Protein AF-A0AA90NQC9-F1 (afdb_monomer)

Solvent-accessible surface area (backbone atoms only — not comparable to full-atom values): 4596 Å² total; per-residue (Å²): 112,33,74,61,19,54,52,38,29,67,76,66,71,57,82,75,52,72,72,55,50,52,52,51,51,54,50,39,54,52,39,35,77,72,69,27,44,27,29,42,38,37,41,80,67,29,32,33,39,31,30,38,74,74,73,30,40,54,40,47,45,46,38,74,64,48,75,78,57,87,88,75,88,58,70,38,77,47,81,62,65,129

Radius of gyration: 11.64 Å; Cα contacts (8 Å, |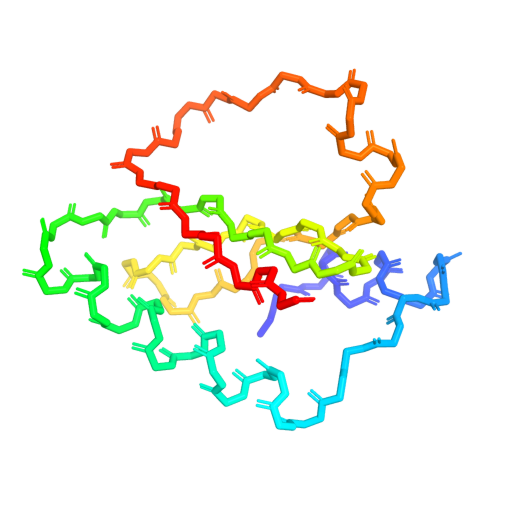Δi|>4): 136; chains: 1; bounding box: 27×25×26 Å

pLDDT: mean 88.24, std 7.75, range [58.16, 96.81]

InterPro domains:
  IPR013367 Flagellar, putative [PF12611] (57-79)
  IPR013367 Flagellar, putative [TIGR02530] (1-80)

Structure (mmCIF, N/CA/C/O backbone):
data_AF-A0AA90NQC9-F1
#
_entry.id   AF-A0AA90NQC9-F1
#
loop_
_atom_site.group_PDB
_atom_site.id
_atom_site.type_symbol
_atom_site.label_atom_id
_atom_site.label_alt_id
_atom_site.label_comp_id
_atom_site.label_asym_id
_atom_site.label_entity_id
_atom_site.label_seq_id
_atom_site.pdbx_PDB_ins_code
_atom_site.Cartn_x
_atom_site.Cartn_y
_atom_site.Cartn_z
_atom_site.occupancy
_atom_site.B_iso_or_equiv
_atom_site.auth_seq_id
_atom_site.auth_comp_id
_atom_site.auth_asym_id
_atom_site.auth_atom_id
_atom_site.pdbx_PDB_model_num
ATOM 1 N N . MET A 1 1 ? 5.935 5.784 5.254 1.00 70.62 1 MET A N 1
ATOM 2 C CA . MET A 1 1 ? 4.663 6.392 4.786 1.00 70.62 1 MET A CA 1
ATOM 3 C C . MET A 1 1 ? 4.861 7.860 4.428 1.00 70.62 1 MET A C 1
ATOM 5 O O . MET A 1 1 ? 5.804 8.469 4.921 1.00 70.62 1 MET A O 1
ATOM 9 N N . SER A 1 2 ? 4.012 8.435 3.569 1.00 78.38 2 SER A N 1
ATOM 10 C CA . SER A 1 2 ? 3.963 9.886 3.329 1.00 78.38 2 SER A CA 1
ATOM 11 C C . SER A 1 2 ? 3.210 10.629 4.450 1.00 78.38 2 SER A C 1
ATOM 13 O O . SER A 1 2 ? 2.393 10.034 5.152 1.00 78.38 2 SER A O 1
ATOM 15 N N . LYS A 1 3 ? 3.438 11.946 4.582 1.00 78.19 3 LYS A N 1
ATOM 16 C CA . LYS A 1 3 ? 2.645 12.813 5.479 1.00 78.19 3 LYS A CA 1
ATOM 17 C C . LYS A 1 3 ? 1.157 12.823 5.101 1.00 78.19 3 LYS A C 1
ATOM 19 O O . LYS A 1 3 ? 0.305 12.864 5.979 1.00 78.19 3 LYS A O 1
ATOM 24 N N . HIS A 1 4 ? 0.849 12.750 3.803 1.00 73.69 4 HIS A N 1
ATOM 25 C CA . HIS A 1 4 ? -0.529 12.708 3.311 1.00 73.69 4 HIS A CA 1
ATOM 26 C C . HIS A 1 4 ? -1.236 11.412 3.730 1.00 73.69 4 HIS A C 1
ATOM 28 O O . HIS A 1 4 ? -2.360 11.457 4.212 1.00 73.69 4 HIS A O 1
ATOM 34 N N . ALA A 1 5 ? -0.547 10.272 3.634 1.00 72.00 5 ALA A N 1
ATOM 35 C CA . ALA A 1 5 ? -1.065 8.976 4.062 1.00 72.00 5 ALA A CA 1
ATOM 36 C C . ALA A 1 5 ? -1.384 8.948 5.566 1.00 72.00 5 ALA A C 1
ATOM 38 O O . ALA A 1 5 ? -2.469 8.526 5.949 1.00 72.00 5 ALA A O 1
ATOM 39 N N . GLN A 1 6 ? -0.483 9.464 6.410 1.00 77.19 6 GLN A N 1
ATOM 40 C CA . GLN A 1 6 ? -0.706 9.538 7.861 1.00 77.19 6 GLN A CA 1
ATOM 41 C C . GLN A 1 6 ? -1.904 10.426 8.221 1.00 77.19 6 GLN A C 1
ATOM 43 O O . GLN A 1 6 ? -2.735 10.041 9.041 1.00 77.19 6 GLN A O 1
ATOM 48 N N . LEU A 1 7 ? -2.024 11.590 7.570 1.00 77.12 7 LEU A N 1
ATOM 49 C CA . LEU A 1 7 ? -3.151 12.496 7.780 1.00 77.12 7 LEU A CA 1
ATOM 50 C C . LEU A 1 7 ? -4.482 11.836 7.393 1.00 77.12 7 LEU A C 1
ATOM 52 O O . LEU A 1 7 ? -5.452 11.941 8.135 1.00 77.12 7 LEU A O 1
ATOM 56 N N . ARG A 1 8 ? -4.525 11.123 6.260 1.00 74.44 8 ARG A N 1
ATOM 57 C CA . ARG A 1 8 ? -5.737 10.436 5.790 1.00 74.44 8 ARG A CA 1
ATOM 58 C C . ARG A 1 8 ? -6.165 9.298 6.709 1.00 74.44 8 ARG A C 1
ATOM 60 O O . ARG A 1 8 ? -7.350 9.209 7.014 1.00 74.44 8 ARG A O 1
ATOM 67 N N . MET A 1 9 ? -5.218 8.490 7.189 1.00 78.94 9 MET A N 1
ATOM 68 C CA . MET A 1 9 ? -5.513 7.429 8.158 1.00 78.94 9 MET A CA 1
ATOM 69 C C . MET A 1 9 ? -6.145 7.998 9.432 1.00 78.94 9 MET A C 1
ATOM 71 O O . MET A 1 9 ? -7.168 7.493 9.882 1.00 78.94 9 MET A O 1
ATOM 75 N N . SER A 1 10 ? -5.592 9.098 9.959 1.00 76.19 10 SER A N 1
ATOM 76 C CA . SER A 1 10 ? -6.127 9.755 11.156 1.00 76.19 10 SER A CA 1
ATOM 77 C C . SER A 1 10 ? -7.488 10.420 10.923 1.00 76.19 10 SER A C 1
ATOM 79 O O . SER A 1 10 ? -8.346 10.345 11.794 1.00 76.19 10 SER A O 1
ATOM 81 N N . GLN A 1 11 ? -7.711 11.053 9.766 1.00 77.44 11 GLN A N 1
ATOM 82 C CA . GLN A 1 11 ? -8.974 11.741 9.459 1.00 77.44 11 GLN A CA 1
ATOM 83 C C . GLN A 1 11 ? -10.155 10.790 9.248 1.00 77.44 11 GLN A C 1
ATOM 85 O O . GLN A 1 11 ? -11.296 11.189 9.459 1.00 77.44 11 GLN A O 1
ATOM 90 N N . ARG A 1 12 ? -9.891 9.567 8.782 1.00 70.88 12 ARG A N 1
ATOM 91 C CA . ARG A 1 12 ? -10.923 8.595 8.392 1.00 70.88 12 ARG A CA 1
ATOM 92 C C . ARG A 1 12 ? -10.996 7.381 9.314 1.00 70.88 12 ARG A C 1
ATOM 94 O O . ARG A 1 12 ? -11.709 6.440 9.003 1.00 70.88 12 ARG A O 1
ATOM 101 N N . ASN A 1 13 ? -10.257 7.402 10.424 1.00 76.56 13 ASN A N 1
ATOM 102 C CA . ASN A 1 13 ? -10.167 6.295 11.376 1.00 76.56 13 ASN A CA 1
ATOM 103 C C . ASN A 1 13 ? -9.844 4.943 10.704 1.00 76.56 13 ASN A C 1
ATOM 105 O O . ASN A 1 13 ? -10.366 3.900 11.089 1.00 76.56 13 ASN A O 1
ATOM 109 N N . ILE A 1 14 ? -8.998 4.978 9.666 1.00 79.12 14 ILE A N 1
ATOM 110 C CA . ILE A 1 14 ? -8.597 3.781 8.922 1.00 79.12 14 ILE A CA 1
ATOM 111 C C . ILE A 1 14 ? -7.519 3.073 9.736 1.00 79.12 14 ILE A C 1
ATOM 113 O O . ILE A 1 14 ? -6.362 3.505 9.775 1.00 79.12 14 ILE A O 1
ATOM 117 N N . GLU A 1 15 ? -7.899 1.968 10.366 1.00 78.88 15 GLU A N 1
ATOM 118 C CA . GLU A 1 15 ? -6.985 1.115 11.114 1.00 78.88 15 GLU A CA 1
ATOM 119 C C . GLU A 1 15 ? -6.464 -0.017 10.228 1.00 78.88 15 GLU A C 1
ATOM 121 O O . GLU A 1 15 ? -7.199 -0.894 9.777 1.00 78.88 15 GLU A O 1
ATOM 126 N N . ILE A 1 16 ? -5.154 -0.006 9.986 1.00 82.12 16 ILE A N 1
ATOM 127 C CA . ILE A 1 16 ? -4.452 -1.108 9.330 1.00 82.12 16 ILE A CA 1
ATOM 128 C C . ILE A 1 16 ? -3.597 -1.786 10.392 1.00 82.12 16 ILE A C 1
ATOM 130 O O . ILE A 1 16 ? -2.696 -1.166 10.962 1.00 82.12 16 ILE A O 1
ATOM 134 N N . THR A 1 17 ? -3.884 -3.062 10.646 1.00 85.81 17 THR A N 1
ATOM 135 C CA . THR A 1 17 ? -3.141 -3.856 11.629 1.00 85.81 17 THR A CA 1
ATOM 136 C C . THR A 1 17 ? -1.667 -4.000 11.225 1.00 85.81 17 THR A C 1
ATOM 138 O O . THR A 1 17 ? -1.358 -4.000 10.027 1.00 85.81 17 THR A O 1
ATOM 141 N N . PRO A 1 18 ? -0.741 -4.172 12.185 1.00 86.06 18 PRO A N 1
ATOM 142 C CA . PRO A 1 18 ? 0.663 -4.457 11.880 1.00 86.06 18 PRO A CA 1
ATOM 143 C C . PRO A 1 18 ? 0.839 -5.650 10.927 1.00 86.06 18 PRO A C 1
ATOM 145 O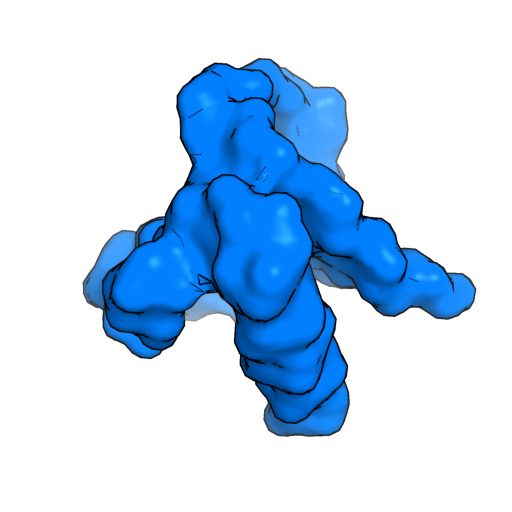 O . PRO A 1 18 ? 1.604 -5.578 9.973 1.00 86.06 18 PRO A O 1
ATOM 148 N N . GLN A 1 19 ? 0.045 -6.708 11.103 1.00 88.19 19 GLN A N 1
ATOM 149 C CA . GLN A 1 19 ? 0.084 -7.904 10.261 1.00 88.19 19 GLN A CA 1
ATOM 150 C C . GLN A 1 19 ? -0.334 -7.609 8.815 1.00 88.19 19 GLN A C 1
ATOM 152 O O . GLN A 1 19 ? 0.197 -8.195 7.871 1.00 88.19 19 GLN A O 1
ATOM 157 N N . THR A 1 20 ? -1.300 -6.709 8.619 1.00 87.31 20 THR A N 1
ATOM 158 C CA . THR A 1 20 ? -1.688 -6.254 7.280 1.00 87.31 20 THR A CA 1
ATOM 159 C C . THR A 1 20 ? -0.586 -5.395 6.661 1.00 87.31 20 THR A C 1
ATOM 161 O O . THR A 1 20 ? -0.311 -5.540 5.471 1.00 87.31 20 THR A O 1
ATOM 164 N N . TRP A 1 21 ? 0.097 -4.558 7.450 1.00 88.75 21 TRP A N 1
ATOM 165 C CA . TRP A 1 21 ? 1.254 -3.790 6.979 1.00 88.75 21 TRP A CA 1
ATOM 166 C C . TRP A 1 21 ? 2.398 -4.673 6.488 1.00 88.75 21 TRP A C 1
ATOM 168 O O . TRP A 1 21 ? 2.957 -4.386 5.428 1.00 88.75 21 TRP A O 1
ATOM 178 N N . ASP A 1 22 ? 2.698 -5.757 7.199 1.00 90.88 22 ASP A N 1
ATOM 179 C CA . ASP A 1 22 ? 3.737 -6.706 6.794 1.00 90.88 22 ASP A CA 1
ATOM 180 C C . ASP A 1 22 ? 3.389 -7.358 5.447 1.00 90.88 22 ASP A C 1
ATOM 182 O O . ASP A 1 22 ? 4.190 -7.337 4.513 1.00 90.88 22 ASP A O 1
ATOM 186 N N . LYS A 1 23 ? 2.140 -7.814 5.277 1.00 91.62 23 LYS A N 1
ATOM 187 C CA . LYS A 1 23 ? 1.658 -8.359 3.993 1.00 91.62 23 LYS A CA 1
ATOM 188 C C . LYS A 1 23 ? 1.737 -7.343 2.855 1.00 91.62 23 LYS A C 1
ATOM 190 O O . LYS A 1 23 ? 2.122 -7.697 1.740 1.00 91.62 23 LYS A O 1
ATOM 195 N N . ILE A 1 24 ? 1.361 -6.090 3.120 1.00 91.19 24 ILE A N 1
ATOM 196 C CA . ILE A 1 24 ? 1.465 -4.993 2.151 1.00 91.19 24 ILE A CA 1
ATOM 197 C C . ILE A 1 24 ? 2.927 -4.808 1.732 1.00 91.19 24 ILE A C 1
ATOM 199 O O . ILE A 1 24 ? 3.207 -4.696 0.539 1.00 91.19 24 ILE A O 1
ATOM 203 N N . ALA A 1 25 ? 3.859 -4.793 2.688 1.00 91.50 25 ALA A N 1
ATOM 204 C CA . ALA A 1 25 ? 5.283 -4.628 2.418 1.00 91.50 25 ALA A CA 1
ATOM 205 C C . ALA A 1 25 ? 5.846 -5.792 1.590 1.00 91.50 25 ALA A C 1
ATOM 207 O O . ALA A 1 25 ? 6.526 -5.563 0.586 1.00 91.50 25 ALA A O 1
ATOM 208 N N . ASP A 1 26 ? 5.511 -7.029 1.952 1.00 93.81 26 ASP A N 1
ATOM 209 C CA . ASP A 1 26 ? 5.945 -8.228 1.235 1.00 93.81 26 ASP A CA 1
ATOM 210 C C . ASP A 1 26 ? 5.455 -8.230 -0.214 1.00 93.81 26 ASP A C 1
ATOM 212 O O . ASP A 1 26 ? 6.236 -8.446 -1.149 1.00 93.81 26 ASP A O 1
ATOM 216 N N . LYS A 1 27 ? 4.174 -7.913 -0.424 1.00 93.50 27 LYS A N 1
ATOM 217 C CA . LYS A 1 27 ? 3.573 -7.875 -1.761 1.00 93.50 27 LYS A CA 1
ATOM 218 C C . LYS A 1 27 ? 4.041 -6.688 -2.592 1.00 93.50 27 LYS A C 1
ATOM 220 O O . LYS A 1 27 ? 4.271 -6.846 -3.789 1.00 93.50 27 LYS A O 1
ATOM 225 N N . ALA A 1 28 ? 4.292 -5.535 -1.976 1.00 92.69 28 ALA A N 1
ATOM 226 C CA . ALA A 1 28 ? 4.932 -4.408 -2.649 1.00 92.69 28 ALA A CA 1
ATOM 227 C C . ALA A 1 28 ? 6.361 -4.756 -3.109 1.00 92.69 28 ALA A C 1
ATOM 229 O O . ALA A 1 28 ? 6.756 -4.398 -4.221 1.00 92.6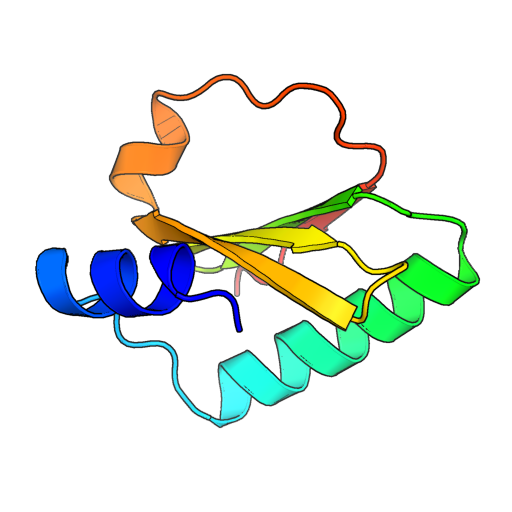9 28 ALA A O 1
ATOM 230 N N . ASN A 1 29 ? 7.125 -5.492 -2.295 1.00 93.88 29 ASN A N 1
ATOM 231 C CA . ASN A 1 29 ? 8.459 -5.973 -2.663 1.00 93.88 29 ASN A CA 1
ATOM 232 C C . ASN A 1 29 ? 8.414 -7.003 -3.800 1.00 93.88 29 ASN A C 1
ATOM 234 O O . ASN A 1 29 ? 9.278 -6.990 -4.676 1.00 93.88 29 ASN A O 1
ATOM 238 N N . GLU A 1 30 ? 7.419 -7.889 -3.805 1.00 94.81 30 GLU A N 1
ATOM 239 C CA . GLU A 1 30 ? 7.178 -8.822 -4.908 1.00 94.81 30 GLU A CA 1
ATOM 240 C C . GLU A 1 30 ? 6.860 -8.084 -6.211 1.00 94.81 30 GLU A C 1
ATOM 242 O O . GLU A 1 30 ? 7.553 -8.275 -7.211 1.00 94.81 30 GLU A O 1
ATOM 247 N N . ALA A 1 31 ? 5.908 -7.152 -6.174 1.00 94.62 31 ALA A N 1
ATOM 248 C CA . ALA A 1 31 ? 5.535 -6.339 -7.325 1.00 94.62 31 ALA A CA 1
ATOM 249 C C . ALA A 1 31 ? 6.715 -5.510 -7.863 1.00 94.62 31 ALA A C 1
ATOM 251 O O . ALA A 1 31 ? 6.896 -5.400 -9.076 1.00 94.62 31 ALA A O 1
ATOM 252 N N . LYS A 1 32 ? 7.586 -5.001 -6.979 1.00 95.31 32 LYS A N 1
ATOM 253 C CA . LYS A 1 32 ? 8.829 -4.322 -7.372 1.00 95.31 32 LYS A CA 1
ATOM 254 C C . LYS A 1 32 ? 9.731 -5.209 -8.231 1.00 95.31 32 LYS A C 1
ATOM 256 O O . LYS A 1 32 ? 10.259 -4.743 -9.238 1.00 95.31 32 LYS A O 1
ATOM 261 N N . ARG A 1 33 ? 9.904 -6.484 -7.857 1.00 95.75 33 ARG A N 1
ATOM 262 C CA . ARG A 1 33 ? 10.709 -7.449 -8.633 1.00 95.75 33 ARG A CA 1
ATOM 263 C C . ARG A 1 33 ? 10.097 -7.747 -10.001 1.00 95.75 33 ARG A C 1
ATOM 265 O O . ARG A 1 33 ? 10.828 -8.073 -10.926 1.00 95.75 33 ARG A O 1
ATOM 272 N N . MET A 1 34 ? 8.782 -7.590 -10.133 1.00 95.06 34 MET A N 1
ATOM 273 C CA . MET A 1 34 ? 8.050 -7.736 -11.394 1.00 95.06 34 MET A CA 1
ATOM 274 C C . MET A 1 34 ? 8.045 -6.458 -12.253 1.00 95.06 34 MET A C 1
ATOM 276 O O . MET A 1 34 ? 7.439 -6.447 -13.319 1.00 95.06 34 MET A O 1
ATOM 280 N N . GLY A 1 35 ? 8.703 -5.378 -11.815 1.00 95.06 35 GLY A N 1
ATOM 281 C CA . GLY A 1 35 ? 8.763 -4.113 -12.555 1.00 95.06 35 GLY A CA 1
ATOM 282 C C . GLY A 1 35 ? 7.575 -3.173 -12.323 1.00 95.06 35 GLY A C 1
ATOM 283 O O . GLY A 1 35 ? 7.457 -2.153 -13.005 1.00 95.06 35 GLY A O 1
ATOM 284 N N . VAL A 1 36 ? 6.708 -3.460 -11.347 1.00 96.81 36 VAL A N 1
ATOM 285 C CA . VAL A 1 36 ? 5.695 -2.497 -10.893 1.00 96.81 36 VAL A CA 1
ATOM 286 C C . VAL A 1 36 ? 6.413 -1.338 -10.208 1.00 96.81 36 VAL A C 1
ATOM 288 O O . VAL A 1 36 ? 7.308 -1.566 -9.392 1.00 96.81 36 VAL A O 1
ATOM 291 N N . ILE A 1 37 ? 6.033 -0.105 -10.546 1.00 95.06 37 ILE A N 1
ATOM 292 C CA . ILE A 1 37 ? 6.627 1.150 -10.050 1.00 95.06 37 ILE A CA 1
ATOM 293 C C . ILE A 1 37 ? 5.625 1.876 -9.149 1.00 95.06 37 ILE A C 1
ATOM 295 O O . ILE A 1 37 ? 5.995 2.354 -8.075 1.00 95.06 37 ILE A O 1
ATOM 299 N N . GLU A 1 38 ? 4.366 1.919 -9.585 1.00 95.88 38 GLU A N 1
ATOM 300 C CA . GLU A 1 38 ? 3.238 2.504 -8.870 1.00 95.88 38 GLU A CA 1
ATOM 301 C C . GLU A 1 38 ? 2.122 1.465 -8.797 1.00 95.88 38 GLU A C 1
ATOM 303 O O . GLU A 1 38 ? 1.642 0.967 -9.821 1.00 95.88 38 GLU A O 1
ATOM 308 N N . SER A 1 39 ? 1.735 1.119 -7.571 1.00 95.75 39 SER A N 1
ATOM 309 C CA . SER A 1 39 ? 0.773 0.060 -7.309 1.00 95.75 39 SER A CA 1
ATOM 310 C C . SER A 1 39 ? -0.456 0.555 -6.565 1.00 95.75 39 SER A C 1
ATOM 312 O O . SER A 1 39 ? -0.340 1.321 -5.607 1.00 95.75 39 SER A O 1
ATOM 314 N N . LEU A 1 40 ? -1.622 0.063 -6.984 1.00 95.62 40 LEU A N 1
ATOM 315 C CA . LEU A 1 40 ? -2.846 0.107 -6.196 1.00 95.62 40 LEU A CA 1
ATOM 316 C C . LEU A 1 40 ? -2.943 -1.183 -5.381 1.00 95.62 40 LEU A C 1
ATOM 318 O O . LEU A 1 40 ? -3.030 -2.273 -5.945 1.00 95.62 40 LEU A O 1
ATOM 322 N N . ILE A 1 41 ? -2.928 -1.059 -4.061 1.00 94.69 41 ILE A N 1
ATOM 323 C CA . ILE A 1 41 ? -3.091 -2.178 -3.138 1.00 94.69 41 ILE A CA 1
ATOM 324 C C . ILE A 1 41 ? -4.458 -2.066 -2.495 1.00 94.69 41 ILE A C 1
ATOM 326 O O . ILE A 1 41 ? -4.784 -1.055 -1.885 1.00 94.69 41 ILE A O 1
ATOM 330 N N . ILE A 1 42 ? -5.245 -3.115 -2.637 1.00 93.44 42 ILE A N 1
ATOM 331 C CA . ILE A 1 42 ? -6.600 -3.217 -2.128 1.00 93.44 42 ILE A CA 1
ATOM 332 C C . ILE A 1 42 ? -6.599 -4.191 -0.951 1.00 93.44 42 ILE A C 1
ATOM 334 O O . ILE A 1 42 ? -6.106 -5.308 -1.086 1.00 93.44 42 ILE A O 1
ATOM 338 N N . THR A 1 43 ? -7.152 -3.777 0.182 1.00 91.44 43 THR A N 1
ATOM 339 C CA . THR A 1 43 ? -7.433 -4.615 1.354 1.00 91.44 43 THR A CA 1
ATOM 340 C C . THR A 1 43 ? -8.928 -4.570 1.667 1.00 91.44 43 THR A C 1
ATOM 342 O O . THR A 1 43 ? -9.651 -3.770 1.070 1.00 91.44 43 THR A O 1
ATOM 345 N N . ASP A 1 44 ? -9.371 -5.368 2.639 1.00 88.00 44 ASP A N 1
ATOM 346 C CA . ASP A 1 44 ? -10.768 -5.411 3.091 1.00 88.00 44 ASP A CA 1
ATOM 347 C C . ASP A 1 44 ? -11.304 -4.009 3.453 1.00 88.00 44 ASP A C 1
ATOM 349 O O . ASP A 1 44 ? -12.413 -3.638 3.082 1.00 88.00 44 ASP A O 1
ATOM 353 N N . ASN A 1 45 ? -10.478 -3.195 4.124 1.00 87.88 45 ASN A N 1
ATOM 354 C CA . ASN A 1 45 ? -10.900 -1.916 4.713 1.00 87.88 45 ASN A CA 1
ATOM 355 C C . ASN A 1 45 ? -10.297 -0.681 4.026 1.00 87.88 45 ASN A C 1
ATOM 357 O O . ASN A 1 45 ? -10.656 0.446 4.356 1.00 87.88 45 ASN A O 1
ATOM 361 N N . ALA A 1 46 ? -9.335 -0.845 3.115 1.00 91.19 46 ALA A N 1
ATOM 362 C CA . ALA A 1 46 ? -8.618 0.292 2.551 1.00 91.19 46 ALA A CA 1
ATOM 363 C C . ALA A 1 46 ? -8.109 0.040 1.134 1.00 91.19 46 ALA A C 1
ATOM 365 O O . ALA A 1 46 ? -7.825 -1.084 0.724 1.00 91.19 46 ALA A O 1
ATOM 366 N N . ALA A 1 47 ? -7.894 1.129 0.404 1.00 93.31 47 ALA A N 1
ATOM 367 C CA . ALA A 1 47 ? -7.050 1.134 -0.777 1.00 93.31 47 ALA A CA 1
ATOM 368 C C . ALA A 1 47 ? -5.825 2.026 -0.545 1.00 93.31 47 ALA A C 1
ATOM 370 O O . ALA A 1 47 ? -5.902 3.111 0.037 1.00 93.31 47 ALA A O 1
ATOM 371 N N . LEU A 1 48 ? -4.664 1.561 -0.994 1.00 93.75 48 LEU A N 1
ATOM 372 C CA . LEU A 1 48 ? -3.388 2.236 -0.833 1.00 93.75 48 LEU A CA 1
ATOM 373 C C . LEU A 1 48 ? -2.736 2.436 -2.193 1.00 93.75 48 LEU A C 1
ATOM 375 O O . LEU A 1 48 ? -2.612 1.499 -2.976 1.00 93.75 48 LEU A O 1
ATOM 379 N N . ILE A 1 49 ? -2.238 3.644 -2.436 1.00 94.00 49 ILE A N 1
ATOM 380 C CA . ILE A 1 49 ? -1.338 3.907 -3.559 1.00 94.00 49 ILE A CA 1
ATOM 381 C C . ILE A 1 49 ? 0.086 3.823 -3.027 1.00 94.00 49 ILE A C 1
ATOM 383 O O . ILE A 1 49 ? 0.470 4.583 -2.129 1.00 94.00 49 ILE A O 1
ATOM 387 N N . VAL A 1 50 ? 0.869 2.895 -3.569 1.00 94.38 50 VAL A N 1
ATOM 388 C CA . VAL A 1 50 ? 2.228 2.599 -3.119 1.00 94.38 50 VAL A CA 1
ATOM 389 C C . VAL A 1 50 ? 3.208 2.743 -4.271 1.00 94.38 50 VAL A C 1
ATOM 391 O O . VAL A 1 50 ? 3.132 2.031 -5.268 1.00 94.38 50 VAL A O 1
ATOM 394 N N . SER A 1 51 ? 4.197 3.609 -4.072 1.00 94.31 51 SER A N 1
ATOM 395 C CA . SER A 1 51 ? 5.363 3.692 -4.941 1.00 94.31 51 SER A CA 1
ATOM 396 C C . SER A 1 51 ? 6.362 2.623 -4.507 1.00 94.31 51 SER A C 1
ATOM 398 O O . SER A 1 51 ? 7.080 2.789 -3.515 1.00 94.31 51 SER A O 1
ATOM 400 N N . THR A 1 52 ? 6.400 1.503 -5.225 1.00 92.06 52 THR A N 1
ATOM 401 C CA . THR A 1 52 ? 7.324 0.377 -4.984 1.00 92.06 52 THR A CA 1
ATOM 402 C C . THR A 1 52 ? 8.763 0.757 -5.337 1.00 92.06 52 THR A C 1
ATOM 404 O O . THR A 1 52 ? 9.714 0.274 -4.721 1.00 92.06 52 THR A O 1
ATOM 407 N N . LYS A 1 53 ? 8.953 1.692 -6.278 1.00 90.06 53 LYS A N 1
ATOM 408 C CA . LYS A 1 53 ? 10.270 2.271 -6.574 1.00 90.06 53 LYS A CA 1
ATOM 409 C C . LYS A 1 53 ? 10.861 2.937 -5.334 1.00 90.06 53 LYS A C 1
ATOM 411 O O . LYS A 1 53 ? 12.007 2.662 -4.979 1.00 90.06 53 LYS A O 1
ATOM 416 N N . ASN A 1 54 ? 10.054 3.755 -4.660 1.00 89.06 54 ASN A N 1
ATOM 417 C CA . ASN A 1 54 ? 10.462 4.550 -3.502 1.00 89.06 54 ASN A CA 1
ATOM 418 C C . ASN A 1 54 ? 10.166 3.874 -2.152 1.00 89.06 54 ASN A C 1
ATOM 420 O O . ASN A 1 54 ? 10.384 4.492 -1.112 1.00 89.06 54 ASN A O 1
ATOM 424 N N . ASN A 1 55 ? 9.636 2.644 -2.158 1.00 86.75 55 ASN A N 1
ATOM 425 C CA . ASN A 1 55 ? 9.158 1.921 -0.974 1.00 86.75 55 ASN A CA 1
ATOM 426 C C . ASN A 1 55 ? 8.260 2.797 -0.073 1.00 86.75 55 ASN A C 1
ATOM 428 O O . ASN A 1 55 ? 8.422 2.846 1.149 1.00 86.75 55 ASN A O 1
ATOM 432 N N . LYS A 1 56 ? 7.340 3.558 -0.680 1.00 89.81 56 LYS A N 1
ATOM 433 C CA . LYS A 1 56 ? 6.573 4.594 0.019 1.00 89.81 56 LYS A CA 1
ATOM 434 C C . LYS A 1 56 ? 5.088 4.512 -0.298 1.00 89.81 56 LYS A C 1
ATOM 436 O O . LYS A 1 56 ? 4.680 4.640 -1.445 1.00 89.81 56 LYS A O 1
ATOM 441 N N . VAL A 1 57 ? 4.2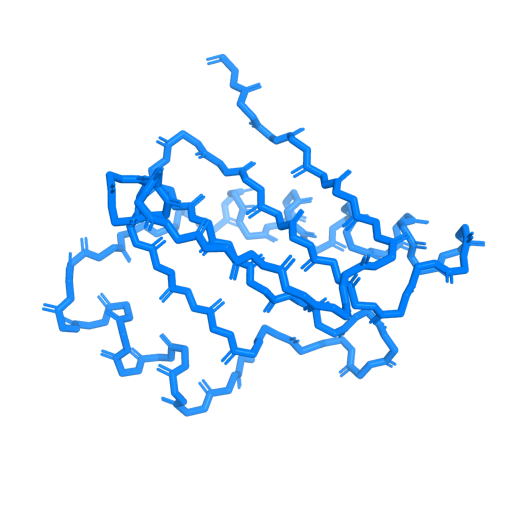81 4.419 0.755 1.00 90.62 57 VAL A N 1
ATOM 442 C CA . VAL A 1 57 ? 2.834 4.657 0.685 1.00 90.62 57 VAL A CA 1
ATOM 443 C C . VAL A 1 57 ? 2.594 6.139 0.421 1.00 90.62 57 VAL A C 1
ATOM 445 O O . VAL A 1 57 ? 2.971 6.984 1.243 1.00 90.62 57 VAL A O 1
ATOM 448 N N . ILE A 1 58 ? 2.008 6.443 -0.730 1.00 90.00 58 ILE A N 1
ATOM 449 C CA . ILE A 1 58 ? 1.696 7.797 -1.182 1.00 90.00 58 ILE A CA 1
ATOM 450 C C . ILE A 1 58 ? 0.388 8.262 -0.545 1.00 90.00 58 ILE A C 1
ATOM 452 O O . ILE A 1 58 ? 0.382 9.309 0.104 1.00 90.00 58 ILE A O 1
ATOM 456 N N . THR A 1 59 ? -0.659 7.443 -0.651 1.00 89.06 59 THR A N 1
ATOM 457 C CA . THR A 1 59 ? -2.016 7.731 -0.172 1.00 89.06 59 THR A CA 1
ATOM 458 C C . THR A 1 59 ? -2.646 6.475 0.413 1.00 89.06 59 THR A C 1
ATOM 460 O O . THR A 1 59 ? -2.372 5.370 -0.054 1.00 89.06 59 THR A O 1
ATOM 463 N N . VAL A 1 60 ? -3.496 6.673 1.418 1.00 89.75 60 VAL A N 1
ATOM 464 C CA . VAL A 1 60 ? -4.412 5.668 1.964 1.00 89.75 60 VAL A CA 1
ATOM 465 C C . VAL A 1 60 ? -5.813 6.259 1.899 1.00 89.75 60 VAL A C 1
ATOM 467 O O . VAL A 1 60 ? -5.996 7.434 2.222 1.00 89.75 60 VAL A O 1
ATOM 470 N N . MET A 1 61 ? -6.767 5.455 1.460 1.00 90.19 61 MET A N 1
ATOM 471 C CA . MET A 1 61 ? -8.185 5.784 1.411 1.00 90.19 61 MET A CA 1
ATOM 472 C C . MET A 1 61 ? -8.996 4.605 1.928 1.00 90.19 61 MET A C 1
ATOM 474 O O . MET A 1 61 ? -8.527 3.467 1.909 1.00 90.19 61 MET A O 1
ATOM 478 N N . ASP A 1 62 ? -10.191 4.905 2.412 1.00 90.69 62 ASP A N 1
ATOM 479 C CA . ASP A 1 62 ? -11.138 3.887 2.846 1.00 90.69 62 ASP A CA 1
ATOM 480 C C . ASP A 1 62 ? -11.651 3.084 1.635 1.00 90.69 62 ASP A C 1
ATOM 482 O O . ASP A 1 62 ? -11.636 3.582 0.500 1.00 90.69 62 ASP A O 1
ATOM 486 N N . ARG A 1 63 ? -12.070 1.834 1.860 1.00 89.50 63 ARG A N 1
ATOM 487 C CA . ARG A 1 63 ? -12.554 0.946 0.796 1.00 89.50 63 ARG A CA 1
ATOM 488 C C . ARG A 1 63 ? -13.761 1.529 0.063 1.00 89.50 63 ARG A C 1
ATOM 490 O O . ARG A 1 63 ? -13.762 1.496 -1.168 1.00 89.50 63 ARG A O 1
ATOM 497 N N . ASP A 1 64 ? -14.718 2.113 0.781 1.00 89.50 64 ASP A N 1
ATOM 498 C CA . ASP A 1 64 ? -15.935 2.681 0.198 1.00 89.50 64 ASP A CA 1
ATOM 499 C C . ASP A 1 64 ? -15.606 3.911 -0.643 1.00 89.50 64 ASP A C 1
ATOM 501 O O . ASP A 1 64 ? -16.088 4.047 -1.769 1.00 89.50 64 ASP A O 1
ATOM 505 N N . GLU A 1 65 ? -14.710 4.774 -0.154 1.00 87.81 65 GLU A N 1
ATOM 506 C CA . GLU A 1 65 ? -14.225 5.921 -0.927 1.00 87.81 65 GLU A CA 1
ATOM 507 C C . GLU A 1 65 ? -13.596 5.456 -2.242 1.00 87.81 65 GLU A C 1
ATOM 509 O O . GLU A 1 65 ? -13.929 5.989 -3.304 1.00 87.81 65 GLU A O 1
ATOM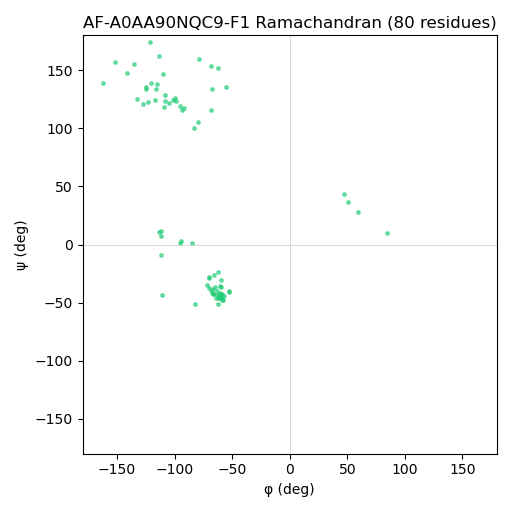 514 N N . ALA A 1 66 ? -12.728 4.443 -2.183 1.00 90.94 66 ALA A N 1
ATOM 515 C CA . ALA A 1 66 ? -11.997 3.941 -3.339 1.00 90.94 66 ALA A CA 1
ATOM 516 C C . ALA A 1 66 ? -12.914 3.425 -4.459 1.00 90.94 66 ALA A C 1
ATOM 518 O O . ALA A 1 66 ? -12.551 3.545 -5.628 1.00 90.94 66 ALA A O 1
ATOM 519 N N . THR A 1 67 ? -14.103 2.899 -4.131 1.00 88.44 67 THR A N 1
ATOM 520 C CA . THR A 1 67 ? -15.062 2.395 -5.137 1.00 88.44 67 THR A CA 1
ATOM 521 C C . THR A 1 67 ? -15.558 3.475 -6.102 1.00 88.44 67 THR A C 1
ATOM 523 O O . THR A 1 67 ? -15.953 3.169 -7.225 1.00 88.44 67 THR A O 1
ATOM 526 N N . SER A 1 68 ? -15.504 4.742 -5.687 1.00 89.19 68 SER A N 1
ATOM 527 C CA . SER A 1 68 ? -15.962 5.895 -6.470 1.00 89.19 68 SER A CA 1
ATOM 528 C C . SER A 1 68 ? -14.852 6.597 -7.263 1.00 89.19 68 SER A C 1
ATOM 530 O O . SER A 1 68 ? -15.110 7.609 -7.915 1.00 89.19 68 SER A O 1
ATOM 532 N N . GLN A 1 69 ? -13.611 6.104 -7.191 1.00 90.12 69 GLN A N 1
ATOM 533 C CA . GLN A 1 69 ? -12.430 6.793 -7.716 1.00 90.12 69 GLN A CA 1
ATOM 534 C C . GLN A 1 69 ? -11.846 6.103 -8.952 1.00 90.12 69 GLN A C 1
ATOM 536 O O . GLN A 1 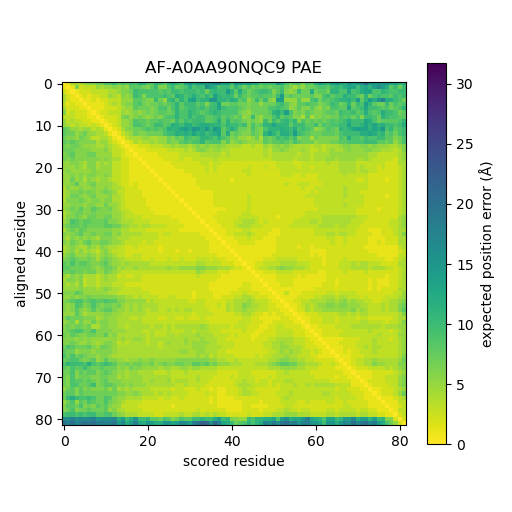69 ? -11.835 4.879 -9.068 1.00 90.12 69 GLN A O 1
ATOM 541 N N . ILE A 1 70 ? -11.294 6.909 -9.864 1.00 91.75 70 ILE A N 1
ATOM 542 C CA . ILE A 1 70 ? -10.512 6.428 -11.008 1.00 91.75 70 ILE A CA 1
ATOM 543 C C . ILE A 1 70 ? -9.029 6.605 -10.692 1.00 91.75 70 ILE A C 1
ATOM 545 O O . ILE A 1 70 ? -8.562 7.714 -10.429 1.00 91.75 70 ILE A O 1
ATOM 549 N N . PHE A 1 71 ? -8.276 5.510 -10.769 1.00 91.31 71 PHE A N 1
ATOM 550 C CA . PHE A 1 71 ? -6.834 5.508 -10.551 1.00 91.31 71 PHE A CA 1
ATOM 551 C C . PHE A 1 71 ? -6.095 5.523 -11.888 1.00 91.31 71 PHE A C 1
ATOM 553 O O . PHE A 1 71 ? -6.285 4.646 -12.728 1.00 91.31 71 PHE A O 1
ATOM 560 N N . MET A 1 72 ? -5.227 6.515 -12.076 1.00 91.75 72 MET A N 1
ATOM 561 C CA . MET A 1 72 ? -4.356 6.638 -13.248 1.00 91.75 72 MET A CA 1
ATOM 562 C C . MET A 1 72 ? -2.893 6.463 -12.847 1.00 91.75 72 MET A C 1
ATOM 564 O O . MET A 1 72 ? -2.541 6.614 -11.679 1.00 91.75 72 MET A O 1
ATOM 568 N N . ASN A 1 73 ? -2.033 6.185 -13.831 1.00 92.31 73 ASN A N 1
ATOM 569 C CA . ASN A 1 73 ? -0.591 5.977 -13.637 1.00 92.31 73 ASN A CA 1
ATOM 570 C C . ASN A 1 73 ? -0.252 4.824 -12.677 1.00 92.31 73 ASN A C 1
ATOM 572 O O . ASN A 1 73 ? 0.799 4.832 -12.043 1.00 92.31 73 ASN A O 1
ATOM 576 N N . ILE A 1 74 ? -1.136 3.828 -12.588 1.00 95.31 74 ILE A N 1
ATOM 577 C CA . ILE A 1 74 ? -0.909 2.583 -11.858 1.00 95.31 74 ILE A CA 1
ATOM 578 C C . ILE A 1 74 ? -0.510 1.512 -12.867 1.00 95.31 74 ILE A C 1
ATOM 580 O O . ILE A 1 74 ? -1.230 1.281 -13.836 1.00 95.31 74 ILE A O 1
ATOM 584 N N . ASN A 1 75 ? 0.625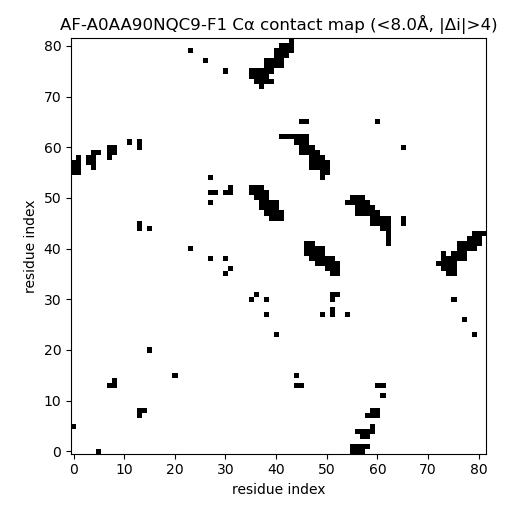 0.849 -12.640 1.00 95.06 75 ASN A N 1
ATOM 585 C CA . ASN A 1 75 ? 1.110 -0.228 -13.508 1.00 95.06 75 ASN A CA 1
ATOM 586 C C . ASN A 1 75 ? 1.115 -1.605 -12.827 1.00 95.06 75 ASN A C 1
ATOM 588 O O . ASN A 1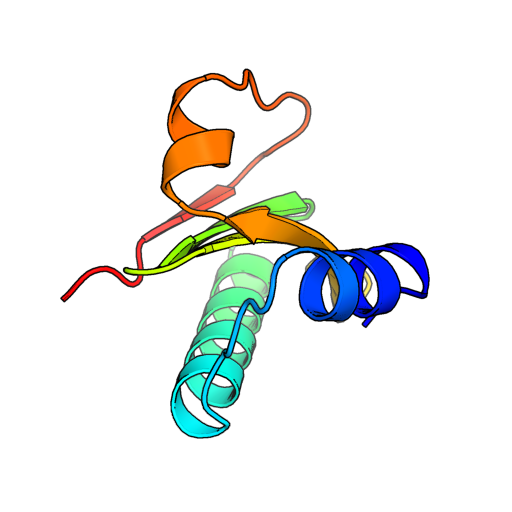 75 ? 1.650 -2.563 -13.379 1.00 95.06 75 ASN A O 1
ATOM 592 N N . GLY A 1 76 ? 0.500 -1.717 -11.647 1.00 95.19 76 GLY A N 1
ATOM 593 C CA . GLY A 1 76 ? 0.235 -2.993 -10.992 1.00 95.19 76 GLY A CA 1
ATOM 594 C C . GLY A 1 76 ? -0.838 -2.876 -9.915 1.00 95.19 76 GLY A C 1
ATOM 595 O O . GLY A 1 76 ? -0.847 -1.925 -9.137 1.00 95.19 76 GLY A O 1
ATOM 596 N N . THR A 1 77 ? -1.730 -3.860 -9.839 1.00 95.69 77 THR A N 1
ATOM 597 C CA . THR A 1 77 ? -2.749 -3.932 -8.783 1.00 95.69 77 THR A CA 1
ATOM 598 C C . THR A 1 77 ? -2.520 -5.175 -7.940 1.00 95.69 77 THR A C 1
ATOM 600 O O . THR A 1 77 ? -2.297 -6.257 -8.479 1.00 95.69 77 THR A O 1
ATOM 603 N N . ILE A 1 78 ? -2.567 -5.014 -6.622 1.00 94.62 78 ILE A N 1
ATOM 604 C CA . ILE A 1 78 ? -2.435 -6.091 -5.644 1.00 94.62 78 ILE A CA 1
ATOM 605 C C . ILE A 1 78 ? -3.747 -6.157 -4.871 1.00 94.62 78 ILE A C 1
ATOM 607 O O . ILE A 1 78 ? -4.170 -5.167 -4.281 1.00 94.62 78 ILE A O 1
ATOM 611 N N . ILE A 1 79 ? -4.373 -7.328 -4.854 1.00 94.25 79 ILE A N 1
ATOM 612 C CA . ILE A 1 79 ? -5.578 -7.587 -4.068 1.00 94.25 79 ILE A CA 1
ATOM 613 C C . ILE A 1 79 ? -5.166 -8.438 -2.868 1.00 94.25 79 ILE A C 1
ATOM 615 O O . ILE A 1 79 ? -4.576 -9.505 -3.034 1.00 94.25 79 ILE A O 1
ATOM 619 N N . LEU A 1 80 ? -5.432 -7.929 -1.669 1.00 90.00 80 LEU A N 1
ATOM 620 C CA . LEU A 1 80 ? -5.179 -8.579 -0.382 1.00 90.00 80 LEU A CA 1
ATOM 621 C C . LEU A 1 80 ? -6.481 -8.965 0.341 1.00 90.00 80 LEU A C 1
ATOM 623 O O . LEU A 1 80 ? -6.398 -9.330 1.513 1.00 90.00 80 LEU A O 1
ATOM 627 N N . ASP A 1 81 ? -7.626 -8.889 -0.353 1.00 73.25 81 ASP A N 1
ATOM 628 C CA . ASP A 1 81 ? -8.943 -9.334 0.135 1.00 73.25 81 ASP A CA 1
ATOM 629 C C . ASP A 1 81 ? -8.882 -10.808 0.570 1.00 73.25 81 ASP A C 1
ATOM 631 O O . ASP A 1 81 ? -8.297 -11.645 -0.136 1.00 73.25 81 ASP A O 1
ATOM 635 N N . LYS A 1 82 ? -9.481 -11.125 1.720 1.00 58.16 82 LYS A N 1
ATOM 636 C CA . LYS A 1 82 ? -9.705 -12.501 2.182 1.00 58.16 82 LYS A CA 1
ATOM 637 C C . LYS A 1 82 ? -11.178 -12.807 2.397 1.00 58.16 82 LYS A C 1
ATOM 639 O O . LYS A 1 82 ? -11.840 -12.034 3.113 1.00 58.16 82 LYS A O 1
#

Nearest PDB structures (foldseek):
  1hux-assembly1_B  TM=6.033E-01  e=7.632E-01  Acidaminococcus fermentans
  4b1v-assembly2_A  TM=5.300E-01  e=1.138E+00  Oryctolagus cuniculus
  4czj-assembly1_A  TM=5.378E-01  e=9.960E-01  Caulobacter vibrioides
  4czj-assembly2_B  TM=5.368E-01  e=1.389E+00  Caulobacter vibrioides
  3r1x-assembly1_A  TM=4.067E-01  e=2.528E+00  Klebsiella pneumoniae subsp. pneumoniae MGH 78578

Foldseek 3Di:
DDPQAVVQCVVPVQDDDPVNVVVVLVVLLVVVVVVWQWEWEAEPFWIWIAGSVVRDTPHIDTPVVVVPDDDPPGPYYHYPYD

Sequence (82 aa):
MSKHAQLRMSQRNIEITPQTWDKIADKANEAKRMGVIESLIITDNAALIVSTKNNKVITVMDRDEATSQIFMNINGTIILDK

Organism: NCBI:txid1478

Mean predicted aligned error: 4.3 Å

Secondary structure (DSSP, 8-state):
--HHHHHHHHHTT----HHHHHHHHH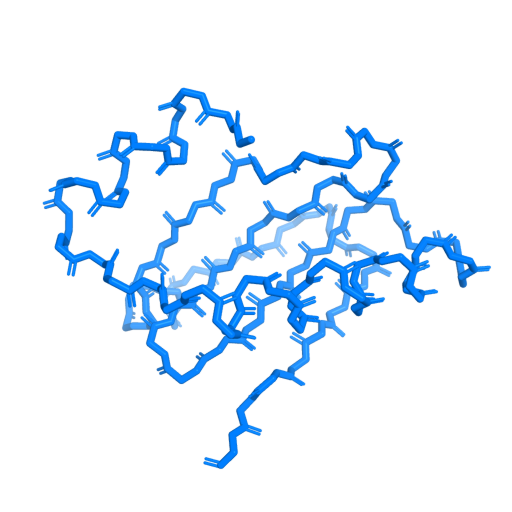HHHHHHHTT-SEEEEE-SSEEEEEETTTTEEEEEEEHHHHHT----S--EEEE---